Protein AF-A0A821EH35-F1 (afdb_monomer_lite)

Organism: NCBI:txid392030

Sequence (98 aa):
GVIHSFKCYYRQKLVKHIIAQCTLAQTADQISITVLDAIKWIDLSWKSVTENTIKNCFRAAGFICSSSTPSSSMTNMNIIIETDIESNNSDNPLQQLE

Foldseek 3Di:
DQVVQLVVQLVVQVVVLQVVVVVVDPDSVSSDDDPVNSVVSNVVSNVPRDPVNVVVVCVVVVNDDPPDDDDDDDDDDDDDPPDPPPDPDDDDPDDDDD

pLDDT: mean 76.37, std 20.75, range [37.19, 96.81]

Radius of gyration: 24.45 Å; chains: 1; bounding box: 62×45×61 Å

Secondary structure (DSSP, 8-state):
-HHHHHHHHHHHHHHHHHHHHHHH-SSGGG----HHHHHHHHHHHHHHS-HHHHHHHHHHTT-----S------------------------------

InterPro domains:
  IPR004875 DDE superfamily endonuclease domain [PF03184] (1-58)

Structure (mmCIF, N/CA/C/O backbone):
data_AF-A0A821EH35-F1
#
_entry.id   AF-A0A821EH35-F1
#
loop_
_atom_site.group_PDB
_atom_site.id
_atom_site.type_symbol
_atom_site.label_atom_id
_atom_site.label_alt_id
_atom_site.label_comp_id
_atom_site.label_asym_id
_atom_site.label_entity_id
_atom_site.label_seq_id
_atom_site.pdbx_PDB_ins_code
_atom_site.Cartn_x
_atom_site.Cartn_y
_atom_site.Cartn_z
_atom_site.occupancy
_atom_site.B_iso_or_equiv
_atom_site.auth_seq_id
_atom_site.auth_comp_id
_atom_site.auth_asym_id
_atom_site.auth_atom_id
_atom_site.pdbx_PDB_model_num
ATOM 1 N N . GLY A 1 1 ? 12.468 -4.453 -3.684 1.00 88.50 1 GLY A N 1
ATOM 2 C CA . GLY A 1 1 ? 11.718 -4.779 -4.916 1.00 88.50 1 GLY A CA 1
ATOM 3 C C . GLY A 1 1 ? 10.281 -4.294 -4.832 1.00 88.50 1 GLY A C 1
ATOM 4 O O . GLY A 1 1 ? 9.866 -3.832 -3.771 1.00 88.50 1 GLY A O 1
ATOM 5 N N . VAL A 1 2 ? 9.531 -4.413 -5.931 1.00 93.00 2 VAL A N 1
ATOM 6 C CA . VAL A 1 2 ? 8.159 -3.878 -6.071 1.00 93.00 2 VAL A CA 1
ATOM 7 C C . VAL A 1 2 ? 7.204 -4.452 -5.020 1.00 93.00 2 VAL A C 1
ATOM 9 O O . VAL A 1 2 ? 6.580 -3.690 -4.289 1.00 93.00 2 VAL A O 1
ATOM 12 N N . ILE A 1 3 ? 7.174 -5.779 -4.853 1.00 93.75 3 ILE A N 1
ATOM 13 C CA . ILE A 1 3 ? 6.290 -6.457 -3.883 1.00 93.75 3 ILE A CA 1
ATOM 14 C C . ILE A 1 3 ? 6.560 -5.984 -2.450 1.00 93.75 3 ILE A C 1
ATOM 16 O O . ILE A 1 3 ? 5.632 -5.710 -1.692 1.00 93.75 3 ILE A O 1
ATOM 20 N N . HIS A 1 4 ? 7.835 -5.874 -2.071 1.00 93.69 4 HIS A N 1
ATOM 21 C CA . HIS A 1 4 ? 8.216 -5.404 -0.740 1.00 93.69 4 HIS A CA 1
ATOM 22 C C . HIS A 1 4 ? 7.750 -3.962 -0.499 1.00 93.69 4 HIS A C 1
ATOM 24 O O . HIS A 1 4 ? 7.173 -3.668 0.545 1.00 93.69 4 HIS A O 1
ATOM 30 N N . SER A 1 5 ? 7.959 -3.080 -1.480 1.00 94.62 5 SER A N 1
ATOM 31 C CA . SER A 1 5 ? 7.532 -1.681 -1.403 1.00 94.62 5 SER A CA 1
ATOM 32 C C . SER A 1 5 ? 6.011 -1.566 -1.287 1.00 94.62 5 SER A C 1
ATOM 34 O O . SER A 1 5 ? 5.522 -0.914 -0.367 1.00 94.62 5 SER A O 1
ATOM 36 N N . PHE A 1 6 ? 5.268 -2.297 -2.121 1.00 95.50 6 PHE A N 1
ATOM 37 C CA . PHE A 1 6 ? 3.810 -2.367 -2.054 1.00 95.50 6 PHE A CA 1
ATOM 38 C C . PHE A 1 6 ? 3.311 -2.833 -0.675 1.00 95.50 6 PHE A C 1
ATOM 40 O O . PHE A 1 6 ? 2.507 -2.149 -0.042 1.00 95.50 6 PHE A O 1
ATOM 47 N N . LYS A 1 7 ? 3.834 -3.960 -0.162 1.00 94.75 7 LYS A N 1
ATOM 48 C CA . LYS A 1 7 ? 3.467 -4.488 1.165 1.00 94.75 7 LYS A CA 1
ATOM 49 C C . LYS A 1 7 ? 3.787 -3.496 2.285 1.00 94.75 7 LYS A C 1
ATOM 51 O O . LYS A 1 7 ? 3.019 -3.392 3.237 1.00 94.75 7 LYS A O 1
ATOM 56 N N . CYS A 1 8 ? 4.905 -2.776 2.185 1.00 96.25 8 CYS A N 1
ATOM 57 C CA . CYS A 1 8 ? 5.290 -1.760 3.160 1.00 96.25 8 CYS A CA 1
ATOM 58 C C . CYS A 1 8 ? 4.258 -0.623 3.215 1.00 96.25 8 CYS A C 1
ATOM 60 O O . CYS A 1 8 ? 3.742 -0.319 4.293 1.00 96.25 8 CYS A O 1
ATOM 62 N N . TYR A 1 9 ? 3.886 -0.060 2.061 1.00 96.50 9 TYR A N 1
ATOM 63 C CA . TYR A 1 9 ? 2.887 1.009 1.997 1.00 96.50 9 TYR A CA 1
ATOM 64 C C . TYR A 1 9 ? 1.511 0.553 2.481 1.00 96.50 9 TYR A C 1
ATOM 66 O O . TYR A 1 9 ? 0.888 1.257 3.279 1.00 96.50 9 TYR A O 1
ATOM 74 N N . TYR A 1 10 ? 1.082 -0.653 2.102 1.00 96.56 10 TYR A N 1
ATOM 75 C CA . TYR A 1 10 ? -0.184 -1.213 2.571 1.00 96.56 10 TYR A CA 1
ATOM 76 C C . TYR A 1 10 ? -0.202 -1.345 4.096 1.00 96.56 10 TYR A C 1
ATOM 78 O O . TYR A 1 10 ? -1.114 -0.855 4.764 1.00 96.56 10 TYR A O 1
ATOM 86 N N . ARG A 1 11 ? 0.850 -1.940 4.676 1.00 95.69 11 ARG A N 1
ATOM 87 C CA . ARG A 1 11 ? 0.970 -2.096 6.133 1.00 95.69 11 ARG A CA 1
ATOM 88 C C . ARG A 1 11 ? 1.023 -0.754 6.852 1.00 95.69 11 ARG A C 1
ATOM 90 O O . ARG A 1 11 ? 0.445 -0.628 7.925 1.00 95.69 11 ARG A O 1
ATOM 97 N N . GLN A 1 12 ? 1.661 0.259 6.267 1.00 96.19 12 GLN A N 1
ATOM 98 C CA . GLN A 1 12 ? 1.676 1.598 6.848 1.00 96.19 12 GLN A CA 1
ATOM 99 C C . GLN A 1 12 ? 0.261 2.190 6.945 1.00 96.19 12 GLN A C 1
ATOM 101 O O . GLN A 1 12 ? -0.063 2.833 7.942 1.00 96.19 12 GLN A O 1
ATOM 106 N N . LYS A 1 13 ? -0.592 1.976 5.935 1.00 95.00 13 LYS A N 1
ATOM 107 C CA . LYS A 1 13 ? -1.995 2.427 5.953 1.00 95.00 13 LYS A CA 1
ATOM 108 C C . LYS A 1 13 ? -2.830 1.640 6.957 1.00 95.00 13 LYS A C 1
ATOM 110 O O . LYS A 1 13 ? -3.530 2.255 7.753 1.00 95.00 13 LYS A O 1
ATOM 115 N N . LEU A 1 14 ? -2.670 0.319 6.979 1.00 94.12 14 LEU A N 1
ATOM 116 C CA . LEU A 1 14 ? -3.313 -0.562 7.951 1.00 94.12 14 LEU A CA 1
ATOM 117 C C . LEU A 1 14 ? -3.013 -0.131 9.394 1.00 94.12 14 LEU A C 1
ATOM 119 O O . LEU A 1 14 ? -3.926 0.040 10.192 1.00 94.12 14 LEU A O 1
ATOM 123 N N . VAL A 1 15 ? -1.740 0.099 9.727 1.00 94.06 15 VAL A N 1
ATOM 124 C CA . VAL A 1 15 ? -1.343 0.520 11.080 1.00 94.06 15 VAL A CA 1
ATOM 125 C C . VAL A 1 15 ? -1.911 1.898 11.421 1.00 94.06 15 VAL A C 1
ATOM 127 O O . VAL A 1 15 ? -2.404 2.088 12.526 1.00 94.06 15 VAL A O 1
ATOM 130 N N . LYS A 1 16 ? -1.906 2.850 10.477 1.00 93.75 16 LYS A N 1
ATOM 131 C CA . LYS A 1 16 ? -2.536 4.166 10.681 1.00 93.75 16 LYS A CA 1
ATOM 132 C C . LYS A 1 16 ? -4.034 4.047 10.965 1.00 93.75 16 LYS A C 1
ATOM 134 O O . LYS A 1 16 ? -4.524 4.740 11.849 1.00 93.75 16 LYS A O 1
ATOM 139 N N . HIS A 1 17 ? -4.735 3.165 10.251 1.00 92.50 17 HIS A N 1
ATOM 140 C CA . HIS A 1 17 ? -6.151 2.878 10.494 1.00 92.50 17 HIS A CA 1
ATOM 141 C C . HIS A 1 17 ? -6.371 2.295 11.886 1.00 92.50 17 HIS A C 1
ATOM 143 O O . HIS A 1 17 ? -7.202 2.799 12.628 1.00 92.50 17 HIS A O 1
ATOM 149 N N . ILE A 1 18 ? -5.578 1.295 12.275 1.00 91.25 18 ILE A N 1
ATOM 150 C CA . ILE A 1 18 ? -5.662 0.689 13.610 1.00 91.25 18 ILE A CA 1
ATOM 151 C C . ILE A 1 18 ? -5.421 1.741 14.697 1.00 91.25 18 ILE A C 1
ATOM 153 O O . ILE A 1 18 ? -6.207 1.824 15.629 1.00 91.25 18 ILE A O 1
ATOM 157 N N . ILE A 1 19 ? -4.390 2.585 14.565 1.00 91.75 19 ILE A N 1
ATOM 158 C CA . ILE A 1 19 ? -4.105 3.656 15.533 1.00 91.75 19 ILE A CA 1
ATOM 159 C C . ILE A 1 19 ? -5.279 4.639 15.623 1.00 91.75 19 ILE A C 1
ATOM 161 O O . ILE A 1 19 ? -5.688 4.982 16.727 1.00 91.75 19 ILE A O 1
ATOM 165 N N . ALA A 1 20 ? -5.842 5.064 14.488 1.00 90.31 20 ALA A N 1
ATOM 166 C CA . ALA A 1 20 ? -7.003 5.952 14.472 1.00 90.31 20 ALA A CA 1
ATOM 167 C C . ALA A 1 20 ? -8.210 5.313 15.180 1.00 90.31 20 ALA A C 1
ATOM 169 O O . ALA A 1 20 ? -8.820 5.936 16.045 1.00 90.31 20 ALA A O 1
ATOM 170 N N . GLN A 1 21 ? -8.497 4.044 14.893 1.00 88.19 21 GLN A N 1
ATOM 171 C CA . GLN A 1 21 ? -9.594 3.319 15.530 1.00 88.19 21 GLN A CA 1
ATOM 172 C C . GLN A 1 21 ? -9.341 3.083 17.024 1.00 88.19 21 GLN A C 1
ATOM 174 O O . GLN A 1 21 ? -10.272 3.217 17.808 1.00 88.19 21 GLN A O 1
ATOM 179 N N . CYS A 1 22 ? -8.100 2.829 17.453 1.00 86.94 22 CYS A N 1
ATOM 180 C CA . CYS A 1 22 ? -7.747 2.705 18.872 1.00 86.94 22 CYS A CA 1
ATOM 181 C C . CYS A 1 22 ? -8.045 3.973 19.680 1.00 86.94 22 CYS A C 1
ATOM 183 O O . CYS A 1 22 ? -8.298 3.876 20.873 1.00 86.94 22 CYS A O 1
ATOM 185 N N . THR A 1 23 ? -8.010 5.161 19.066 1.00 84.44 23 THR A N 1
ATOM 186 C CA . THR A 1 23 ? -8.362 6.399 19.787 1.00 84.44 23 THR A CA 1
ATOM 187 C C . THR A 1 23 ? -9.858 6.517 20.078 1.00 84.44 23 THR A C 1
ATOM 189 O O . THR A 1 23 ? -10.244 7.263 20.973 1.00 84.44 23 THR A O 1
ATOM 192 N N . LEU A 1 24 ? -10.692 5.778 19.342 1.00 81.12 24 LEU A N 1
ATOM 193 C CA . LEU A 1 24 ? -12.152 5.820 19.440 1.00 81.12 24 LEU A CA 1
ATOM 194 C C . LEU A 1 24 ? -12.739 4.553 20.081 1.00 81.12 24 LEU A C 1
ATOM 196 O O . LEU A 1 24 ? -13.818 4.602 20.666 1.00 81.12 24 LEU A O 1
ATOM 200 N N . ALA A 1 25 ? -12.046 3.422 19.964 1.00 81.62 25 ALA A N 1
ATOM 201 C CA . ALA A 1 25 ? -12.485 2.120 20.442 1.00 81.62 25 ALA A CA 1
ATOM 202 C C . ALA A 1 25 ? -12.107 1.890 21.913 1.00 81.62 25 ALA A C 1
ATOM 204 O O . ALA A 1 25 ? -10.985 2.160 22.334 1.00 81.62 25 ALA A O 1
ATOM 205 N N . GLN A 1 26 ? -13.030 1.312 22.683 1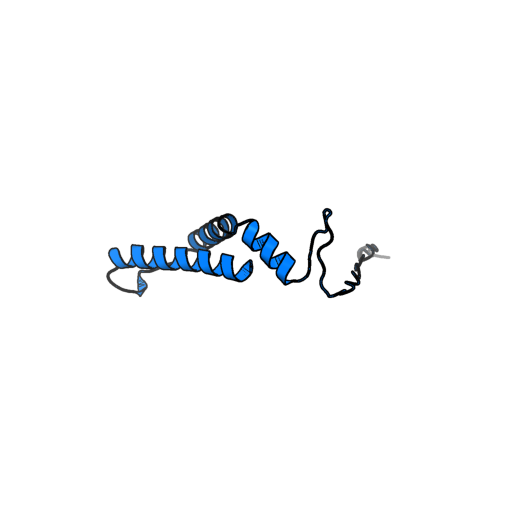.00 75.50 26 GLN A N 1
ATOM 206 C CA . GLN A 1 26 ? -12.786 0.878 24.067 1.00 75.50 26 GLN A CA 1
ATOM 207 C C . GLN A 1 26 ? -12.232 -0.549 24.145 1.00 75.50 26 GLN A C 1
ATOM 209 O O . GLN A 1 26 ? -11.689 -0.953 25.173 1.00 75.50 26 GLN A O 1
ATOM 214 N N . THR A 1 27 ? -12.379 -1.341 23.081 1.00 77.81 27 THR A N 1
ATOM 215 C CA . THR A 1 27 ? -11.946 -2.744 23.048 1.00 77.81 27 THR A CA 1
ATOM 216 C C . THR A 1 27 ? -11.431 -3.115 21.660 1.00 77.81 27 THR A C 1
ATOM 218 O O . THR A 1 27 ? -11.911 -2.590 20.655 1.00 77.81 27 THR A O 1
ATOM 221 N N . ALA A 1 28 ? -10.454 -4.025 21.596 1.00 77.56 28 ALA A N 1
ATOM 222 C CA . ALA A 1 28 ? -9.794 -4.425 20.349 1.00 77.56 28 ALA A CA 1
ATOM 223 C C . ALA A 1 28 ? -10.768 -4.989 19.298 1.00 77.56 28 ALA A C 1
ATOM 225 O O . ALA A 1 28 ? -10.577 -4.765 18.105 1.00 77.56 28 ALA A O 1
ATOM 226 N N . ASP A 1 29 ? -11.850 -5.632 19.739 1.00 79.19 29 ASP A N 1
ATOM 227 C CA . ASP A 1 29 ? -12.865 -6.239 18.868 1.00 79.19 29 ASP A CA 1
ATOM 228 C C . ASP A 1 29 ? -13.663 -5.213 18.046 1.00 79.19 29 ASP A C 1
ATOM 230 O O . ASP A 1 29 ? -14.290 -5.555 17.045 1.00 79.19 29 ASP A O 1
ATOM 234 N N . GLN A 1 30 ? -13.628 -3.935 18.434 1.00 81.31 30 GLN A N 1
ATOM 235 C CA . GLN A 1 30 ? -14.296 -2.854 17.704 1.00 81.31 30 GLN A CA 1
ATOM 236 C C . GLN A 1 30 ? -13.482 -2.368 16.494 1.00 81.31 30 GLN A C 1
ATOM 238 O O . GLN A 1 30 ? -14.001 -1.644 15.638 1.00 81.31 30 GLN A O 1
ATOM 243 N N . ILE A 1 31 ? -12.207 -2.760 16.392 1.00 85.50 31 ILE A N 1
ATOM 244 C CA . ILE A 1 31 ? -11.328 -2.382 15.285 1.00 85.50 31 ILE A CA 1
ATOM 245 C C . ILE A 1 31 ? -11.623 -3.300 14.100 1.00 85.50 31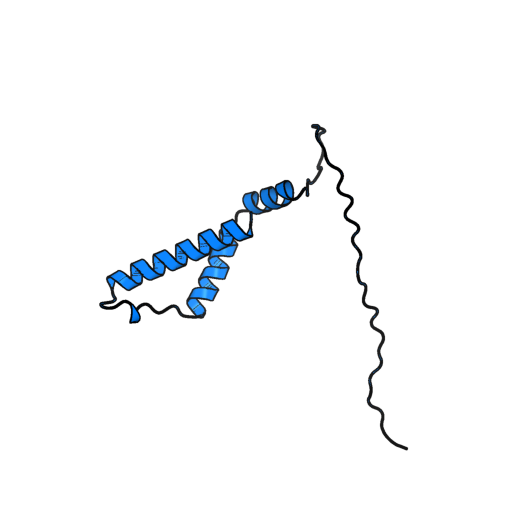 ILE A C 1
ATOM 247 O O . ILE A 1 31 ? -10.987 -4.331 13.895 1.00 85.50 31 ILE A O 1
ATOM 251 N N . SER A 1 32 ? -12.606 -2.903 13.298 1.00 87.94 32 SER A N 1
ATOM 252 C CA . SER A 1 32 ? -12.938 -3.583 12.050 1.00 87.94 32 SER A CA 1
ATOM 253 C C . SER A 1 32 ? -12.249 -2.933 10.849 1.00 87.94 32 SER A C 1
ATOM 255 O O . SER A 1 32 ? -11.976 -1.727 10.806 1.00 87.94 32 SER A O 1
ATOM 257 N N . ILE A 1 33 ? -11.943 -3.769 9.860 1.00 90.19 33 ILE A N 1
ATOM 258 C CA . ILE A 1 33 ? -11.400 -3.363 8.565 1.00 90.19 33 ILE A CA 1
ATOM 259 C C . ILE A 1 33 ? -12.378 -3.863 7.517 1.00 90.19 33 ILE A C 1
ATOM 261 O O . ILE A 1 33 ? -12.626 -5.066 7.420 1.00 90.19 33 ILE A O 1
ATOM 265 N N . THR A 1 34 ? -12.943 -2.945 6.740 1.00 93.62 34 THR A N 1
ATOM 266 C CA . THR A 1 34 ? -13.874 -3.320 5.677 1.00 93.62 34 THR A CA 1
ATOM 267 C C . THR A 1 34 ? -13.118 -3.718 4.410 1.00 93.62 34 THR A C 1
ATOM 269 O O . THR A 1 34 ? -11.986 -3.291 4.170 1.00 93.62 34 THR A O 1
ATOM 272 N N . VAL A 1 35 ? -13.761 -4.507 3.544 1.00 95.50 35 VAL A N 1
ATOM 273 C CA . VAL A 1 35 ? -13.206 -4.842 2.218 1.00 95.50 35 VAL A CA 1
ATOM 274 C C . VAL A 1 35 ? -12.968 -3.576 1.386 1.00 95.50 35 VAL A C 1
ATOM 276 O O . VAL A 1 35 ? -11.975 -3.485 0.666 1.00 95.50 35 VAL A O 1
ATOM 279 N N . LEU A 1 36 ? -13.834 -2.567 1.523 1.00 95.56 36 LEU A N 1
ATOM 280 C CA . LEU A 1 36 ? -13.675 -1.283 0.845 1.00 95.56 36 LEU A CA 1
ATOM 281 C C . LEU A 1 36 ? -12.386 -0.569 1.274 1.00 95.56 36 LEU A C 1
ATOM 283 O O . LEU A 1 36 ? -11.687 -0.014 0.426 1.00 95.56 36 LEU A O 1
ATOM 287 N N . ASP A 1 37 ? -12.050 -0.599 2.565 1.00 93.69 37 ASP A N 1
ATOM 288 C CA . ASP A 1 37 ? -10.803 -0.015 3.068 1.00 93.69 37 ASP A CA 1
ATOM 289 C C . ASP A 1 37 ? -9.585 -0.754 2.514 1.00 93.69 37 ASP A C 1
ATOM 291 O O . ASP A 1 37 ? -8.647 -0.116 2.034 1.00 93.69 37 ASP A O 1
ATOM 295 N N . ALA A 1 38 ? -9.637 -2.088 2.474 1.00 95.06 38 ALA A N 1
ATOM 296 C CA . ALA A 1 38 ? -8.579 -2.897 1.877 1.00 95.06 38 ALA A CA 1
ATOM 297 C C . ALA A 1 38 ? -8.357 -2.550 0.392 1.00 95.06 38 ALA A C 1
ATOM 299 O O . ALA A 1 38 ? -7.219 -2.315 -0.017 1.00 95.06 38 ALA A O 1
ATOM 300 N N . ILE A 1 39 ? -9.427 -2.436 -0.406 1.00 96.81 39 ILE A N 1
ATOM 301 C CA . ILE A 1 39 ? -9.344 -2.056 -1.829 1.00 96.81 39 ILE A CA 1
ATOM 302 C C . ILE A 1 39 ? -8.752 -0.649 -1.988 1.00 96.81 39 ILE A C 1
ATOM 304 O O . ILE A 1 39 ? -7.847 -0.447 -2.801 1.00 96.81 39 ILE A O 1
ATOM 308 N N . LYS A 1 40 ? -9.198 0.319 -1.178 1.00 96.06 40 LYS A N 1
ATOM 309 C CA . LYS A 1 40 ? -8.631 1.679 -1.178 1.00 96.06 40 LYS A CA 1
ATOM 310 C C . LYS A 1 40 ? -7.138 1.662 -0.859 1.00 96.06 40 LYS A C 1
ATOM 312 O O . LYS A 1 40 ? -6.362 2.379 -1.488 1.00 96.06 40 LYS A O 1
ATOM 317 N N . TRP A 1 41 ? -6.709 0.855 0.110 1.00 96.50 41 TRP A N 1
ATOM 318 C CA . TRP A 1 41 ? -5.295 0.751 0.458 1.00 96.50 41 TRP A CA 1
ATOM 319 C C . TRP A 1 41 ? -4.479 0.070 -0.632 1.00 96.50 41 TRP A C 1
ATOM 321 O O . TRP A 1 41 ? -3.334 0.469 -0.822 1.00 96.50 41 TRP A O 1
ATOM 331 N N . ILE A 1 42 ? -5.034 -0.899 -1.364 1.00 96.38 42 ILE A N 1
ATOM 332 C CA . ILE A 1 42 ? -4.374 -1.504 -2.530 1.00 96.38 42 ILE A CA 1
ATOM 333 C C . ILE A 1 42 ? -4.095 -0.433 -3.590 1.00 96.38 42 ILE A C 1
ATOM 335 O O . ILE A 1 42 ? -2.940 -0.269 -3.985 1.00 96.38 42 ILE A O 1
ATOM 339 N N . ASP A 1 43 ? -5.108 0.346 -3.981 1.00 96.81 43 ASP A N 1
ATOM 340 C CA . ASP A 1 43 ? -4.959 1.425 -4.970 1.00 96.81 43 ASP A CA 1
ATOM 341 C C . ASP A 1 43 ? -3.921 2.472 -4.523 1.00 96.81 43 ASP A C 1
ATOM 343 O O . ASP A 1 43 ? -2.975 2.788 -5.250 1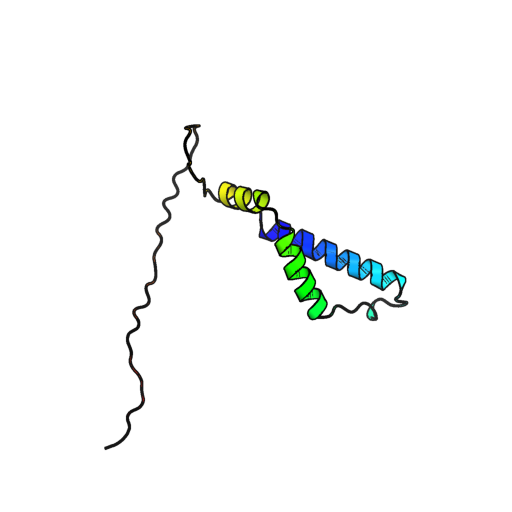.00 96.81 43 ASP A O 1
ATOM 347 N N . LEU A 1 44 ? -4.029 2.951 -3.280 1.00 95.44 44 LEU A N 1
ATOM 348 C CA . LEU A 1 44 ? -3.096 3.932 -2.720 1.00 95.44 44 LEU A CA 1
ATOM 349 C C . LEU A 1 44 ? -1.664 3.394 -2.610 1.00 95.44 44 LEU A C 1
ATOM 351 O O . LEU A 1 44 ? -0.703 4.128 -2.848 1.00 95.44 44 LEU A O 1
ATOM 355 N N . SER A 1 45 ? -1.506 2.126 -2.229 1.00 95.81 45 SER A N 1
ATOM 356 C CA . SER A 1 45 ? -0.189 1.499 -2.077 1.00 95.81 45 SER A CA 1
ATOM 357 C C . SER A 1 45 ? 0.479 1.294 -3.423 1.00 95.81 45 SER A C 1
ATOM 359 O O . SER A 1 45 ? 1.676 1.538 -3.534 1.00 95.81 45 SER A O 1
ATOM 361 N N . TRP A 1 46 ? -0.287 0.908 -4.447 1.00 94.69 46 TRP A N 1
ATOM 362 C CA . TRP A 1 46 ? 0.216 0.784 -5.810 1.00 94.69 46 TRP A CA 1
ATOM 363 C C . TRP A 1 46 ? 0.698 2.128 -6.356 1.00 94.69 46 TRP A C 1
ATOM 365 O O . TRP A 1 46 ? 1.840 2.232 -6.795 1.00 94.69 46 TRP A O 1
ATOM 375 N N . LYS A 1 47 ? -0.110 3.184 -6.210 1.00 94.69 47 LYS A N 1
ATOM 376 C CA . LYS A 1 47 ? 0.261 4.556 -6.605 1.00 94.69 47 LYS A CA 1
ATOM 377 C C . LYS A 1 47 ? 1.486 5.100 -5.863 1.00 94.69 47 LYS A C 1
ATOM 379 O O . LYS A 1 47 ? 2.157 5.993 -6.366 1.00 94.69 47 LYS A O 1
ATOM 384 N N . SER A 1 48 ? 1.779 4.575 -4.673 1.00 94.31 48 SER A N 1
ATOM 385 C CA . SER A 1 48 ? 2.950 4.971 -3.880 1.00 94.31 48 SER A CA 1
ATOM 386 C C . SER A 1 48 ? 4.241 4.267 -4.315 1.00 94.31 48 SER A C 1
ATOM 388 O O . SER A 1 48 ? 5.329 4.688 -3.920 1.00 94.31 48 SER A O 1
ATOM 390 N N . VAL A 1 49 ? 4.157 3.196 -5.112 1.00 93.44 49 VAL A N 1
ATOM 391 C CA . VAL A 1 49 ? 5.347 2.538 -5.661 1.00 93.44 49 VAL A CA 1
ATOM 392 C C . VAL A 1 49 ? 5.980 3.453 -6.704 1.00 93.44 49 VAL A C 1
ATOM 394 O O . VAL A 1 49 ? 5.381 3.775 -7.724 1.00 93.44 49 VAL A O 1
ATOM 397 N N . THR A 1 50 ? 7.224 3.858 -6.459 1.00 91.88 50 THR A N 1
ATOM 398 C CA . THR A 1 50 ? 7.936 4.754 -7.376 1.00 91.88 50 THR A CA 1
ATOM 399 C C . THR A 1 50 ? 8.436 4.016 -8.616 1.00 91.88 50 THR A C 1
ATOM 401 O O . THR A 1 50 ? 8.868 2.861 -8.538 1.00 91.88 50 THR A O 1
ATOM 404 N N . GLU A 1 51 ? 8.504 4.715 -9.752 1.00 91.75 51 GLU A N 1
ATOM 405 C CA . GLU A 1 51 ? 9.150 4.193 -10.963 1.00 91.75 51 GLU A CA 1
ATOM 406 C C . GLU A 1 51 ? 10.587 3.735 -10.706 1.00 91.75 51 GLU A C 1
ATOM 408 O O . GLU A 1 51 ? 11.047 2.761 -11.295 1.00 91.75 51 GLU A O 1
ATOM 413 N N . ASN A 1 52 ? 11.305 4.421 -9.815 1.00 90.06 52 ASN A N 1
ATOM 414 C CA . ASN A 1 52 ? 12.669 4.058 -9.455 1.00 90.06 52 ASN A CA 1
ATOM 415 C C . ASN A 1 52 ? 12.717 2.682 -8.777 1.00 90.06 52 ASN A C 1
ATOM 417 O O . ASN A 1 52 ? 13.584 1.871 -9.084 1.00 90.06 52 ASN A O 1
ATOM 421 N N . THR A 1 53 ? 11.754 2.373 -7.901 1.00 91.50 53 THR A N 1
ATOM 422 C CA . THR A 1 53 ? 11.624 1.043 -7.288 1.00 91.50 53 THR A CA 1
ATOM 423 C C . THR A 1 53 ? 11.369 -0.036 -8.336 1.00 91.50 53 THR A C 1
ATOM 425 O O . THR A 1 53 ? 11.931 -1.126 -8.224 1.00 91.50 53 THR A O 1
ATOM 428 N N . ILE A 1 54 ? 10.558 0.266 -9.353 1.00 90.62 54 ILE A N 1
ATOM 429 C CA . ILE A 1 54 ? 10.270 -0.640 -10.469 1.00 90.62 54 ILE A CA 1
ATOM 430 C C . ILE A 1 54 ? 11.540 -0.857 -11.300 1.00 90.62 54 ILE A C 1
ATOM 432 O O . ILE A 1 54 ? 12.009 -1.988 -11.403 1.00 90.62 54 ILE A O 1
ATOM 436 N N . LYS A 1 55 ? 12.170 0.221 -11.785 1.00 90.69 55 LYS A N 1
ATOM 437 C CA . LYS A 1 55 ? 13.427 0.189 -12.558 1.00 90.69 55 LYS A CA 1
ATOM 438 C C . LYS A 1 55 ? 14.533 -0.559 -11.814 1.00 90.69 55 LYS A C 1
ATOM 440 O O . LYS A 1 55 ? 15.193 -1.410 -12.399 1.00 90.69 55 LYS A O 1
ATOM 445 N N . ASN A 1 56 ? 14.706 -0.306 -10.519 1.00 89.81 56 ASN A N 1
ATOM 446 C CA . ASN A 1 56 ? 15.704 -0.998 -9.702 1.00 89.81 56 ASN A CA 1
ATOM 447 C C . ASN A 1 56 ? 15.373 -2.480 -9.502 1.00 89.81 56 ASN A C 1
ATOM 449 O O . ASN A 1 56 ? 16.287 -3.293 -9.439 1.00 89.81 56 ASN A O 1
ATOM 453 N N . CYS A 1 57 ? 14.090 -2.848 -9.423 1.00 90.62 57 CYS A N 1
ATOM 454 C CA . CYS A 1 57 ? 13.678 -4.249 -9.355 1.00 90.62 57 CYS A CA 1
ATOM 455 C C . CYS A 1 57 ? 13.994 -4.988 -10.661 1.00 90.62 57 CYS A C 1
ATOM 457 O O . CYS A 1 57 ? 14.546 -6.081 -10.612 1.00 90.62 57 CYS A O 1
ATOM 459 N N . PHE A 1 58 ? 13.701 -4.369 -11.807 1.00 89.94 58 PHE A N 1
ATOM 460 C CA . PHE A 1 58 ? 14.044 -4.911 -13.122 1.00 89.94 58 PHE A CA 1
ATOM 461 C C . PHE A 1 58 ? 15.562 -5.023 -13.310 1.00 89.94 58 PHE A C 1
ATOM 463 O O . PHE A 1 58 ? 16.047 -6.087 -13.679 1.00 89.94 58 PHE A O 1
ATOM 470 N N . ARG A 1 59 ? 16.329 -3.989 -12.939 1.00 89.75 59 ARG A N 1
ATOM 471 C CA . ARG A 1 59 ? 17.803 -4.028 -12.957 1.00 89.75 59 ARG A CA 1
ATOM 472 C C . ARG A 1 59 ? 18.372 -5.136 -12.074 1.00 89.75 59 ARG A C 1
ATOM 474 O O . ARG A 1 59 ? 19.253 -5.860 -12.516 1.00 89.75 59 ARG A O 1
ATOM 481 N N . ALA A 1 60 ? 17.861 -5.289 -10.851 1.00 88.44 60 ALA A N 1
ATOM 482 C CA . ALA A 1 60 ? 18.296 -6.344 -9.934 1.00 88.44 60 ALA A CA 1
ATOM 483 C C . ALA A 1 60 ? 17.965 -7.755 -10.448 1.00 88.44 60 ALA A C 1
ATOM 485 O O . ALA A 1 60 ? 18.662 -8.702 -10.105 1.00 88.44 60 ALA A O 1
ATOM 486 N N . ALA A 1 61 ? 16.927 -7.890 -11.276 1.00 88.06 61 ALA A N 1
ATOM 487 C CA . ALA A 1 61 ? 16.575 -9.130 -11.959 1.00 88.06 61 ALA A CA 1
ATOM 488 C C . ALA A 1 61 ? 17.331 -9.336 -13.291 1.00 88.06 61 ALA A C 1
ATOM 490 O O . ALA A 1 61 ? 17.057 -10.301 -13.995 1.00 88.06 61 ALA A O 1
ATOM 491 N N . GLY A 1 62 ? 18.271 -8.451 -13.648 1.00 87.81 62 GLY A N 1
ATOM 492 C CA . GLY A 1 62 ? 19.083 -8.558 -14.866 1.00 87.81 62 GLY A CA 1
ATOM 493 C C . GLY A 1 62 ? 18.481 -7.895 -16.109 1.00 87.81 62 GLY A C 1
ATOM 494 O O . GLY A 1 62 ? 19.118 -7.877 -17.159 1.00 87.81 62 GLY A O 1
ATOM 495 N N . PHE A 1 63 ? 17.298 -7.282 -16.007 1.00 85.19 63 PHE A N 1
ATOM 496 C CA . PHE A 1 63 ? 16.696 -6.519 -17.103 1.00 85.19 63 PHE A CA 1
ATOM 497 C C . PHE A 1 63 ? 17.338 -5.128 -17.183 1.00 85.19 63 PHE A C 1
ATOM 499 O O . PHE A 1 63 ? 16.875 -4.155 -16.577 1.00 85.19 63 PHE A O 1
ATOM 506 N N . ILE A 1 64 ? 18.445 -5.035 -17.919 1.00 82.75 64 ILE A N 1
ATOM 507 C CA . ILE A 1 64 ? 19.155 -3.783 -18.184 1.00 82.75 64 ILE A CA 1
ATOM 508 C C . ILE A 1 64 ? 18.722 -3.272 -19.561 1.00 82.75 64 ILE A C 1
ATOM 510 O O . ILE A 1 64 ? 19.020 -3.887 -20.579 1.00 82.75 64 ILE A O 1
ATOM 514 N N . CYS A 1 65 ? 18.028 -2.132 -19.609 1.00 66.50 65 CYS A N 1
ATOM 515 C CA . CYS A 1 65 ? 17.746 -1.459 -20.876 1.00 66.50 65 CYS A CA 1
ATOM 516 C C . CYS A 1 65 ? 19.022 -0.748 -21.350 1.00 66.50 65 CYS A C 1
ATOM 518 O O . CYS A 1 65 ? 19.432 0.261 -20.773 1.00 66.50 65 CYS A O 1
ATOM 520 N N . SER A 1 66 ? 19.680 -1.300 -22.368 1.00 63.31 66 SER A N 1
ATOM 521 C CA . SER A 1 66 ? 20.890 -0.744 -22.969 1.00 63.31 66 SER A CA 1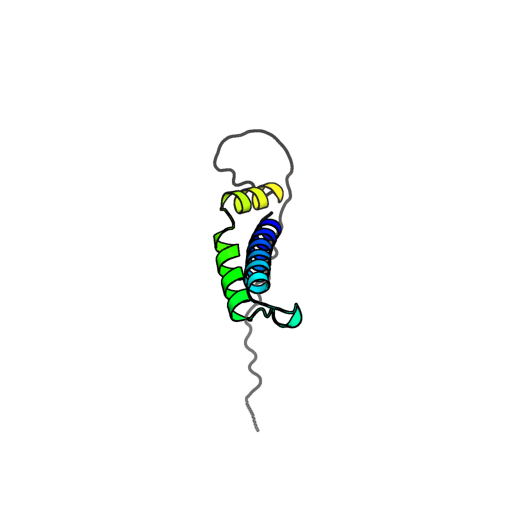
ATOM 522 C C . SER A 1 66 ? 20.553 0.389 -23.944 1.00 63.31 66 SER A C 1
ATOM 524 O O . SER A 1 66 ? 20.732 0.250 -25.152 1.00 63.31 66 SER A O 1
ATOM 526 N N . SER A 1 67 ? 20.083 1.535 -23.454 1.00 64.12 67 SER A N 1
ATOM 527 C CA . SER A 1 67 ? 20.141 2.765 -24.251 1.00 64.12 67 SER A CA 1
ATOM 528 C C . SER A 1 67 ? 21.527 3.393 -24.068 1.00 64.12 67 SER A C 1
ATOM 530 O O . SER A 1 67 ? 21.730 4.203 -23.168 1.00 64.12 67 SER A O 1
ATOM 532 N N . SER A 1 68 ? 22.481 2.914 -24.877 1.00 51.53 68 SER A N 1
ATOM 533 C CA . SER A 1 68 ? 23.804 3.490 -25.179 1.00 51.53 68 SER A CA 1
ATOM 534 C C . SER A 1 68 ? 24.596 4.111 -24.016 1.00 51.53 68 SER A C 1
ATOM 536 O O . SER A 1 68 ? 24.392 5.276 -23.693 1.00 51.53 68 SER A O 1
ATOM 538 N N . THR A 1 69 ? 25.560 3.364 -23.461 1.00 46.66 69 THR A N 1
ATOM 539 C CA . THR A 1 69 ? 26.995 3.720 -23.265 1.00 46.66 69 THR A CA 1
ATOM 540 C C . THR A 1 69 ? 27.677 2.509 -22.591 1.00 46.66 69 THR A C 1
ATOM 542 O O . THR A 1 69 ? 27.113 1.975 -21.633 1.00 46.66 69 THR A O 1
ATOM 545 N N . PRO A 1 70 ? 28.838 2.012 -23.064 1.00 53.38 70 PRO A N 1
ATOM 546 C CA . PRO A 1 70 ? 29.438 0.788 -22.542 1.00 53.38 70 PRO A CA 1
ATOM 547 C C . PRO A 1 70 ? 30.124 1.059 -21.201 1.00 53.38 70 PRO A C 1
ATOM 549 O O . PRO A 1 70 ? 31.115 1.779 -21.131 1.00 53.38 70 PRO A O 1
ATOM 552 N N . SER A 1 71 ? 29.623 0.443 -20.135 1.00 47.69 71 SER A N 1
ATOM 553 C CA . SER A 1 71 ? 30.395 0.235 -18.912 1.00 47.69 71 SER A CA 1
ATOM 554 C C . SER A 1 71 ? 30.122 -1.174 -18.398 1.00 47.69 71 SER A C 1
ATOM 556 O O . SER A 1 71 ? 29.128 -1.453 -17.735 1.00 47.69 71 SER A O 1
ATOM 558 N N . SER A 1 72 ? 30.979 -2.073 -18.871 1.00 56.09 72 SER A N 1
ATOM 559 C CA . SER A 1 72 ? 31.502 -3.273 -18.224 1.00 56.09 72 SER A CA 1
ATOM 560 C C . SER A 1 72 ? 30.789 -3.752 -16.950 1.00 56.09 72 SER A C 1
ATOM 562 O O . SER A 1 72 ? 31.033 -3.209 -15.877 1.00 56.09 72 SER A O 1
ATOM 564 N N . SER A 1 73 ? 30.005 -4.836 -17.039 1.00 49.81 73 SER A N 1
ATOM 565 C CA . SER A 1 73 ? 30.261 -6.127 -16.350 1.00 49.81 73 SER A CA 1
ATOM 566 C C . SER A 1 73 ? 29.019 -7.045 -16.249 1.00 49.81 73 SER A C 1
ATOM 568 O O . SER A 1 73 ? 28.019 -6.725 -15.623 1.00 49.81 73 SER A O 1
ATOM 570 N N . MET A 1 74 ? 29.157 -8.211 -16.898 1.00 54.03 74 MET A N 1
ATOM 571 C CA . MET A 1 74 ? 28.668 -9.574 -16.593 1.00 54.03 74 MET A CA 1
ATOM 572 C C . MET A 1 74 ? 27.214 -9.820 -16.133 1.00 54.03 74 MET A C 1
ATOM 574 O O . MET A 1 74 ? 26.884 -9.686 -14.962 1.00 54.03 74 MET A O 1
ATOM 578 N N . THR A 1 75 ? 26.390 -10.441 -16.986 1.00 46.47 75 THR A N 1
ATOM 579 C CA . THR A 1 75 ? 26.223 -11.914 -17.117 1.00 46.47 75 THR A CA 1
ATOM 580 C C . THR A 1 75 ? 25.056 -12.171 -18.073 1.00 46.47 75 THR A C 1
ATOM 582 O O . THR A 1 75 ? 23.942 -11.708 -17.854 1.00 46.47 75 THR A O 1
ATOM 585 N N . ASN A 1 76 ? 25.334 -12.878 -19.165 1.00 53.84 76 ASN A N 1
ATOM 586 C CA . ASN A 1 76 ? 24.380 -13.208 -20.217 1.00 53.84 76 ASN A CA 1
ATOM 587 C C . ASN A 1 76 ? 23.439 -14.327 -19.731 1.00 53.84 76 ASN A C 1
ATOM 589 O O . ASN A 1 76 ? 23.863 -15.478 -19.649 1.00 53.84 76 ASN A O 1
ATOM 593 N N . MET A 1 77 ? 22.191 -13.999 -19.381 1.0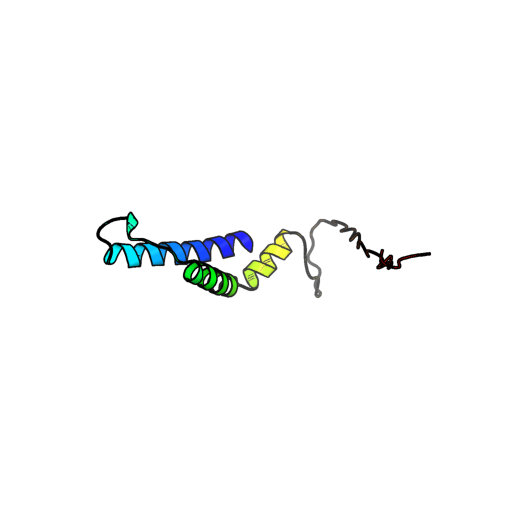0 46.03 77 MET A N 1
ATOM 594 C CA . MET A 1 77 ? 21.137 -14.994 -19.167 1.00 46.03 77 MET A CA 1
ATOM 595 C C . MET A 1 77 ? 20.199 -14.958 -20.374 1.00 46.03 77 MET A C 1
ATOM 597 O O . MET A 1 77 ? 19.397 -14.040 -20.531 1.00 46.03 77 MET A O 1
ATOM 601 N N . ASN A 1 78 ? 20.349 -15.944 -21.254 1.00 42.28 78 ASN A N 1
ATOM 602 C CA . ASN A 1 78 ? 19.501 -16.123 -22.423 1.00 42.28 78 ASN A CA 1
ATOM 603 C C . ASN A 1 78 ? 18.091 -16.535 -21.962 1.00 42.28 78 ASN A C 1
ATOM 605 O O . ASN A 1 78 ? 17.892 -17.673 -21.539 1.00 42.28 78 ASN A O 1
ATOM 609 N N . ILE A 1 79 ? 17.129 -15.611 -21.996 1.00 44.78 79 ILE A N 1
ATOM 610 C CA . ILE A 1 79 ? 15.718 -15.910 -21.722 1.00 44.78 79 ILE A CA 1
ATOM 611 C C . ILE A 1 79 ? 15.114 -16.462 -23.015 1.00 44.78 79 ILE A C 1
ATOM 613 O O . ILE A 1 79 ? 14.826 -15.710 -23.944 1.00 44.78 79 ILE A O 1
ATOM 617 N N . ILE A 1 80 ? 14.936 -17.782 -23.078 1.00 48.81 80 ILE A N 1
ATOM 618 C CA . ILE A 1 80 ? 14.093 -18.422 -24.091 1.00 48.81 80 ILE A CA 1
ATOM 619 C C . ILE A 1 80 ? 12.650 -18.123 -23.688 1.00 48.81 80 ILE A C 1
ATOM 621 O O . ILE A 1 80 ? 12.167 -18.632 -22.679 1.00 48.81 80 ILE A O 1
ATOM 625 N N . ILE A 1 81 ? 11.982 -17.245 -24.433 1.00 44.81 81 ILE A N 1
ATOM 626 C CA . ILE A 1 81 ? 10.539 -17.049 -24.300 1.00 44.81 81 ILE A CA 1
ATO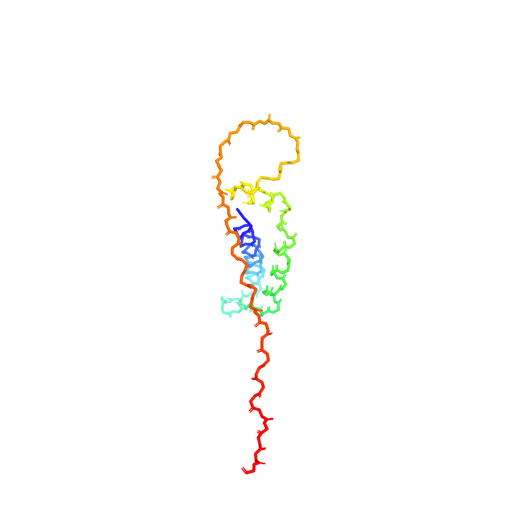M 627 C C . ILE A 1 81 ? 9.881 -18.141 -25.147 1.00 44.81 81 ILE A C 1
ATOM 629 O O . ILE A 1 81 ? 9.713 -17.971 -26.354 1.00 44.81 81 ILE A O 1
ATOM 633 N N . GLU A 1 82 ? 9.541 -19.274 -24.531 1.00 45.19 82 GLU A N 1
ATOM 634 C CA . GLU A 1 82 ? 8.507 -20.151 -25.085 1.00 45.19 82 GLU A CA 1
ATOM 635 C C . GLU A 1 82 ? 7.187 -19.382 -25.012 1.00 45.19 82 GLU A C 1
ATOM 637 O O . GLU A 1 82 ? 6.691 -19.037 -23.940 1.00 45.19 82 GLU A O 1
ATOM 642 N N . THR A 1 83 ? 6.681 -19.003 -26.182 1.00 41.38 83 THR A N 1
ATOM 643 C CA . THR A 1 83 ? 5.332 -18.465 -26.321 1.00 41.38 83 THR A CA 1
ATOM 644 C C . THR A 1 83 ? 4.422 -19.645 -26.610 1.00 41.38 83 THR A C 1
ATOM 646 O O . THR A 1 83 ? 4.436 -20.179 -27.717 1.00 41.38 83 THR A O 1
ATOM 649 N N . ASP A 1 84 ? 3.636 -20.055 -25.617 1.00 45.56 84 ASP A N 1
ATOM 650 C CA . ASP A 1 84 ? 2.495 -20.939 -25.837 1.00 45.56 84 ASP A CA 1
ATOM 651 C C . ASP A 1 84 ? 1.434 -20.153 -26.616 1.00 45.56 84 ASP A C 1
ATOM 653 O O . ASP A 1 84 ? 0.557 -19.492 -26.058 1.00 45.56 84 ASP A O 1
ATOM 657 N N . ILE A 1 85 ? 1.553 -20.167 -27.944 1.00 53.09 85 ILE A N 1
ATOM 658 C CA . ILE A 1 85 ? 0.459 -19.793 -28.835 1.00 53.09 85 ILE A CA 1
ATOM 659 C C . ILE A 1 85 ? -0.496 -20.989 -28.837 1.00 53.09 85 ILE A C 1
ATOM 661 O O . ILE A 1 85 ? -0.397 -21.880 -29.683 1.00 53.09 85 ILE A O 1
ATOM 665 N N . GLU A 1 86 ? -1.410 -21.023 -27.864 1.00 46.78 86 GLU A N 1
ATOM 666 C CA . GLU A 1 86 ? -2.571 -21.906 -27.926 1.00 46.78 86 GLU A CA 1
ATOM 667 C C . GLU A 1 86 ? -3.330 -21.596 -29.217 1.00 46.78 86 GLU A C 1
ATOM 669 O O . GLU A 1 86 ? -3.904 -20.523 -29.429 1.00 46.78 86 GLU A O 1
ATOM 674 N N . SER A 1 87 ? -3.256 -22.557 -30.129 1.00 44.94 87 SER A N 1
ATOM 675 C CA . SER A 1 87 ? -4.000 -22.558 -31.370 1.00 44.94 87 SER A CA 1
ATOM 676 C C . SER A 1 87 ? -5.471 -22.697 -31.003 1.00 44.94 87 SER A C 1
ATOM 678 O O . SER A 1 87 ? -5.900 -23.751 -30.542 1.00 44.94 87 SER A O 1
ATOM 680 N N . ASN A 1 88 ? -6.247 -21.634 -31.210 1.00 47.91 88 ASN A N 1
ATOM 681 C CA . ASN A 1 88 ? -7.696 -21.734 -31.311 1.00 47.91 88 ASN A CA 1
ATOM 682 C C . ASN A 1 88 ? -8.027 -22.753 -32.411 1.00 47.91 88 ASN A C 1
ATOM 684 O O . ASN A 1 88 ? -8.005 -22.404 -33.592 1.00 47.91 88 ASN A O 1
ATOM 688 N N . ASN A 1 89 ? -8.335 -23.993 -32.032 1.00 48.47 89 ASN A N 1
ATOM 689 C CA . ASN A 1 89 ? -9.103 -24.887 -32.880 1.00 48.47 89 ASN A CA 1
ATOM 690 C C . ASN A 1 89 ? -10.480 -25.105 -32.253 1.00 48.47 89 ASN A C 1
ATOM 692 O O . ASN A 1 89 ? -10.623 -25.607 -31.141 1.00 48.47 89 ASN A O 1
ATOM 696 N N . SER A 1 90 ? -11.475 -24.645 -32.997 1.00 50.59 90 SER A N 1
ATOM 697 C CA . SER A 1 90 ? -12.896 -24.828 -32.764 1.00 50.59 90 SER A CA 1
ATOM 698 C C . SER A 1 90 ? -13.243 -26.311 -32.870 1.00 50.59 90 SER A C 1
ATOM 700 O O . SER A 1 90 ? -13.226 -26.831 -33.976 1.00 50.59 90 SER A O 1
ATOM 702 N N . ASP A 1 91 ? -13.683 -26.930 -31.777 1.00 47.03 91 ASP A N 1
ATOM 703 C CA . ASP A 1 91 ? -14.582 -28.086 -31.836 1.00 47.03 91 ASP A CA 1
ATOM 704 C C . ASP A 1 91 ? -15.719 -27.887 -30.826 1.00 47.03 91 ASP A C 1
ATOM 706 O O . ASP A 1 91 ? -15.651 -28.222 -29.644 1.00 47.03 91 ASP A O 1
ATOM 710 N N . ASN A 1 92 ? -16.765 -27.236 -31.331 1.00 52.50 92 ASN A N 1
ATOM 711 C CA . ASN A 1 92 ? -18.062 -27.024 -30.704 1.00 52.50 92 ASN A CA 1
ATOM 712 C C . ASN A 1 92 ? -18.834 -28.363 -30.622 1.00 52.50 92 ASN A C 1
ATOM 714 O O . ASN A 1 92 ? -19.157 -28.916 -31.673 1.00 52.50 92 ASN A O 1
ATOM 718 N N . PRO A 1 93 ? -19.188 -28.897 -29.436 1.00 47.94 93 PRO A N 1
ATOM 719 C CA . PRO A 1 93 ? -19.797 -30.220 -29.327 1.00 47.94 93 PRO A CA 1
ATOM 720 C C . PRO A 1 93 ? -21.333 -30.170 -29.263 1.00 47.94 93 PRO A C 1
ATOM 722 O O . PRO A 1 93 ? -21.919 -30.758 -28.356 1.00 47.94 93 PRO A O 1
ATOM 725 N N . LEU A 1 94 ? -22.012 -29.482 -30.192 1.00 45.50 94 LEU A N 1
ATOM 726 C CA . LEU A 1 94 ? -23.485 -29.492 -30.263 1.00 45.50 94 LEU A CA 1
ATOM 727 C C . LEU A 1 94 ? -24.044 -29.375 -31.693 1.00 45.50 94 LEU A C 1
ATOM 729 O O . LEU A 1 94 ? -24.418 -28.286 -32.119 1.00 45.50 94 LEU A O 1
ATOM 733 N N . GLN A 1 95 ? -24.184 -30.517 -32.376 1.00 46.66 95 GLN A N 1
ATOM 734 C CA . GLN A 1 95 ? -25.269 -30.845 -33.326 1.00 46.66 95 GLN A CA 1
ATOM 735 C C . GLN A 1 95 ? -25.470 -32.379 -33.254 1.00 46.66 95 GLN A C 1
ATOM 737 O O . GLN A 1 95 ? -24.622 -33.127 -33.717 1.00 46.66 95 GLN A O 1
ATOM 742 N N . GLN A 1 96 ? -26.307 -32.917 -32.360 1.00 37.19 96 GLN A N 1
ATOM 743 C CA . GLN A 1 96 ? -27.741 -33.219 -32.520 1.00 37.19 96 GLN A CA 1
ATOM 744 C C . GLN A 1 96 ? -28.131 -34.045 -33.766 1.00 37.19 96 GLN A C 1
ATOM 746 O O . GLN A 1 96 ? -28.157 -33.516 -34.867 1.00 37.19 96 GLN A O 1
ATOM 751 N N . LEU A 1 97 ? -28.581 -35.278 -33.475 1.00 46.78 97 LEU A N 1
ATOM 752 C CA . LEU A 1 97 ? -29.758 -35.976 -34.026 1.00 46.78 97 LEU A CA 1
ATOM 753 C C . LEU A 1 97 ? -29.807 -36.265 -35.537 1.00 46.78 97 LEU A C 1
ATOM 755 O O . LEU A 1 97 ? -30.325 -35.453 -36.297 1.00 46.78 97 LEU A O 1
ATOM 759 N N . GLU A 1 98 ? -29.463 -37.505 -35.898 1.00 38.75 98 GLU A N 1
ATOM 760 C CA . GLU A 1 98 ? -30.340 -38.404 -36.673 1.00 38.75 98 GLU A CA 1
ATOM 761 C C . GLU A 1 98 ? -30.074 -39.866 -36.279 1.00 38.75 98 GLU A C 1
ATOM 763 O O . GLU A 1 98 ? -28.884 -40.209 -36.077 1.00 38.75 98 GLU A O 1
#